Protein AF-A0A3D4B092-F1 (afdb_monomer_lite)

Foldseek 3Di:
DDWAFFDWDDDVPDIDTDDIDDDDDDDDDPPDDDPVPPDD

Structure (mmCIF, N/CA/C/O backbone):
data_AF-A0A3D4B092-F1
#
_entry.id   AF-A0A3D4B092-F1
#
loop_
_atom_site.group_PDB
_atom_site.id
_atom_site.type_symbol
_atom_site.label_atom_id
_atom_site.label_alt_id
_atom_site.label_comp_id
_atom_site.label_asym_id
_atom_site.label_entity_id
_atom_site.label_seq_id
_atom_site.pdbx_PDB_ins_code
_atom_site.Cartn_x
_atom_site.Cartn_y
_atom_site.Cartn_z
_atom_site.occupancy
_atom_site.B_iso_or_equiv
_atom_site.auth_seq_id
_atom_site.auth_comp_id
_atom_site.auth_asym_id
_atom_site.auth_atom_id
_atom_site.pdbx_PDB_model_num
ATOM 1 N N . THR A 1 1 ? -0.956 -10.295 8.237 1.00 85.81 1 THR A N 1
ATOM 2 C CA . THR A 1 1 ? -0.470 -9.397 7.158 1.00 85.81 1 THR A CA 1
ATOM 3 C C . THR A 1 1 ? 0.191 -10.231 6.076 1.00 85.81 1 THR A C 1
ATOM 5 O O . THR A 1 1 ? 0.544 -11.371 6.339 1.00 85.81 1 THR A O 1
ATOM 8 N N . MET A 1 2 ? 0.333 -9.712 4.857 1.00 94.12 2 MET A N 1
ATOM 9 C CA . MET A 1 2 ? 0.924 -10.433 3.723 1.00 94.12 2 MET A CA 1
ATOM 10 C C . MET A 1 2 ? 1.820 -9.504 2.901 1.00 94.12 2 MET A C 1
ATOM 12 O O . MET A 1 2 ? 1.477 -8.342 2.678 1.00 94.12 2 MET A O 1
ATOM 16 N N . ARG A 1 3 ? 2.970 -10.006 2.436 1.00 94.56 3 ARG A N 1
ATOM 17 C CA . ARG A 1 3 ? 3.836 -9.285 1.490 1.00 94.56 3 ARG A CA 1
ATOM 18 C C . ARG A 1 3 ? 3.414 -9.636 0.067 1.00 94.56 3 ARG A C 1
ATOM 20 O O . ARG A 1 3 ? 3.507 -10.788 -0.338 1.00 94.56 3 ARG A O 1
ATOM 27 N N . MET A 1 4 ? 2.972 -8.637 -0.683 1.00 96.50 4 MET A N 1
ATOM 28 C CA . MET A 1 4 ? 2.554 -8.779 -2.070 1.00 96.50 4 MET A CA 1
ATOM 29 C C . MET A 1 4 ? 3.702 -8.378 -2.987 1.00 96.50 4 MET A C 1
ATOM 31 O O . MET A 1 4 ? 4.174 -7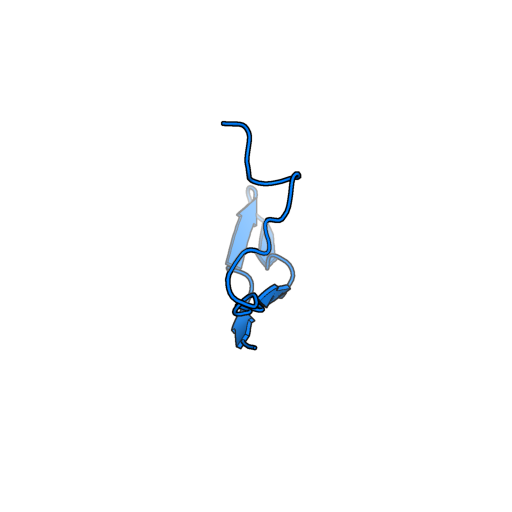.239 -2.987 1.00 96.50 4 MET A O 1
ATOM 35 N N . GLN A 1 5 ? 4.138 -9.345 -3.784 1.00 96.31 5 GLN A N 1
ATOM 36 C CA . GLN A 1 5 ? 5.155 -9.145 -4.800 1.00 96.31 5 GLN A CA 1
ATOM 37 C C . GLN A 1 5 ? 4.553 -8.361 -5.975 1.00 96.31 5 GLN A C 1
ATOM 39 O O . GLN A 1 5 ? 3.523 -8.739 -6.536 1.00 96.31 5 GLN A O 1
ATOM 44 N N . GLY A 1 6 ? 5.185 -7.250 -6.346 1.00 94.81 6 GLY A N 1
ATOM 45 C CA . GLY A 1 6 ? 4.782 -6.437 -7.482 1.00 94.81 6 GLY A CA 1
ATOM 46 C C . GLY A 1 6 ? 4.979 -7.196 -8.791 1.00 94.81 6 GLY A C 1
ATOM 47 O O . GLY A 1 6 ? 5.937 -7.958 -8.947 1.00 94.81 6 GLY A O 1
ATOM 48 N N . LYS A 1 7 ? 4.045 -7.014 -9.729 1.00 96.38 7 LYS A N 1
ATOM 49 C CA . LYS A 1 7 ? 4.065 -7.696 -11.029 1.00 96.38 7 LYS A CA 1
ATOM 50 C C . LYS A 1 7 ? 5.153 -7.110 -11.925 1.00 96.38 7 LYS A C 1
ATOM 52 O O . LYS A 1 7 ? 5.333 -5.890 -11.957 1.00 96.38 7 LYS A O 1
ATOM 57 N N . ILE A 1 8 ? 5.810 -7.976 -12.687 1.00 95.75 8 ILE A N 1
ATOM 58 C CA . ILE A 1 8 ? 6.678 -7.559 -13.785 1.00 95.75 8 ILE A CA 1
ATOM 59 C C . ILE A 1 8 ? 5.795 -7.035 -14.927 1.00 95.75 8 ILE A C 1
ATOM 61 O O . 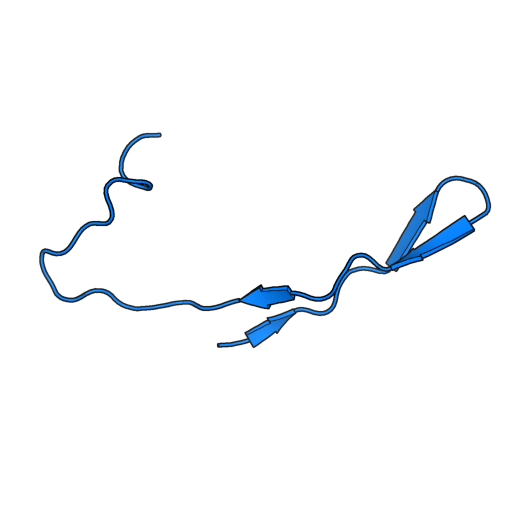ILE A 1 8 ? 4.722 -7.584 -15.203 1.00 95.75 8 ILE A O 1
ATOM 65 N N . LYS A 1 9 ? 6.183 -5.907 -15.518 1.00 95.62 9 LYS A N 1
ATOM 66 C CA . LYS A 1 9 ? 5.454 -5.197 -16.570 1.00 95.62 9 LYS A CA 1
ATOM 67 C C . LYS A 1 9 ? 6.432 -4.601 -17.574 1.00 95.62 9 LYS A C 1
ATOM 69 O O . LYS A 1 9 ? 7.536 -4.206 -1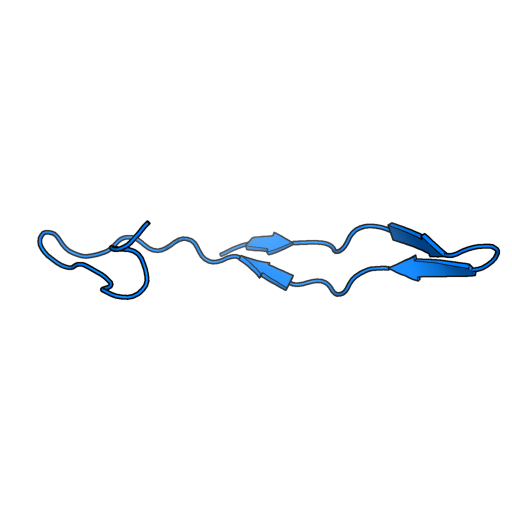7.227 1.00 95.62 9 LYS A O 1
ATOM 74 N N . ARG A 1 10 ? 5.986 -4.491 -18.822 1.00 96.06 10 ARG A N 1
ATOM 75 C CA .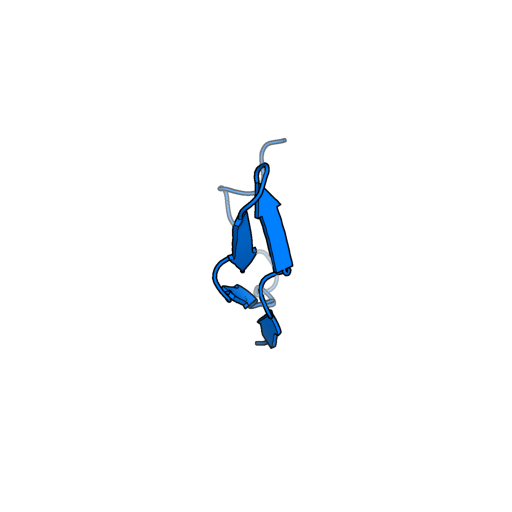 ARG A 1 10 ? 6.773 -3.926 -19.916 1.00 96.06 10 ARG A CA 1
ATOM 76 C C . ARG A 1 10 ? 6.145 -2.627 -20.404 1.00 96.06 10 ARG A C 1
ATOM 78 O O . ARG A 1 10 ? 4.928 -2.569 -20.567 1.00 96.06 10 ARG A O 1
ATOM 85 N N . MET A 1 11 ? 6.976 -1.625 -20.669 1.00 93.12 11 MET A N 1
ATOM 86 C CA . MET A 1 11 ? 6.599 -0.395 -21.362 1.00 93.12 11 MET A CA 1
ATOM 87 C C . MET A 1 11 ? 7.487 -0.236 -22.599 1.00 93.12 11 MET A C 1
ATOM 89 O O . MET A 1 11 ? 8.676 0.069 -22.498 1.00 93.12 11 MET A O 1
ATOM 93 N N . GLY A 1 12 ? 6.917 -0.497 -23.779 1.00 94.31 12 GLY A N 1
ATOM 94 C CA . GLY A 1 12 ? 7.674 -0.544 -25.032 1.00 94.31 12 GLY A CA 1
ATOM 95 C C . GLY A 1 12 ? 8.795 -1.586 -24.973 1.00 94.31 12 GLY A C 1
ATOM 96 O O . GLY A 1 12 ? 8.532 -2.769 -24.759 1.00 94.31 12 GLY A O 1
ATOM 97 N N . ARG A 1 13 ? 10.044 -1.133 -25.136 1.00 94.00 13 ARG A N 1
ATOM 98 C CA . ARG A 1 13 ? 11.247 -1.982 -25.080 1.00 94.00 13 ARG A CA 1
ATOM 99 C C . ARG A 1 13 ? 11.765 -2.276 -23.667 1.00 94.00 13 ARG A C 1
ATOM 101 O O . ARG A 1 13 ? 12.633 -3.126 -23.526 1.00 94.00 13 ARG A O 1
ATOM 108 N N . PHE A 1 14 ? 11.279 -1.576 -22.641 1.00 95.62 14 PHE A N 1
ATOM 109 C CA . PHE A 1 14 ? 11.818 -1.682 -21.283 1.00 95.62 14 PHE A CA 1
ATOM 110 C C . PHE A 1 14 ? 10.943 -2.560 -20.392 1.00 95.62 14 PHE A C 1
ATOM 112 O O . PHE A 1 14 ? 9.722 -2.388 -20.337 1.00 95.62 14 PHE A O 1
ATOM 119 N N . GLU A 1 15 ? 11.575 -3.477 -19.665 1.00 92.69 15 GLU A N 1
ATOM 120 C CA . GLU A 1 15 ? 10.945 -4.289 -18.628 1.00 92.69 15 GLU A CA 1
ATOM 121 C C . GLU A 1 15 ? 11.226 -3.686 -17.251 1.00 92.69 15 GLU A C 1
ATOM 123 O O . GLU A 1 15 ? 12.347 -3.293 -16.935 1.00 92.69 15 GLU A O 1
ATOM 128 N N . GLY A 1 16 ? 10.187 -3.587 -16.431 1.00 93.88 16 GLY A N 1
ATOM 129 C CA . GLY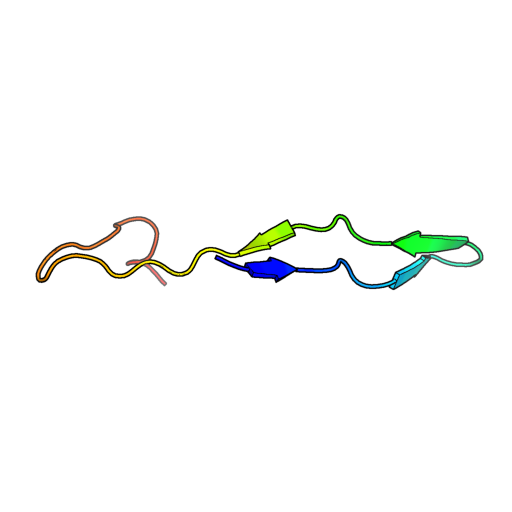 A 1 16 ? 10.268 -3.079 -15.073 1.00 93.88 16 GLY A CA 1
ATOM 130 C C . GLY A 1 16 ? 9.318 -3.830 -14.155 1.00 93.88 16 GLY A C 1
ATOM 131 O O . GLY A 1 16 ? 8.463 -4.607 -14.580 1.00 93.88 16 GLY A O 1
ATOM 132 N N . ARG A 1 17 ? 9.443 -3.599 -12.853 1.00 95.00 17 ARG A N 1
ATOM 133 C CA . ARG A 1 17 ? 8.603 -4.252 -11.852 1.00 95.00 17 ARG A CA 1
ATOM 134 C C . ARG A 1 17 ? 7.848 -3.211 -11.051 1.00 95.00 17 ARG A C 1
ATOM 136 O O . ARG A 1 17 ? 8.425 -2.221 -10.616 1.00 95.00 17 ARG A O 1
ATOM 143 N N . ARG A 1 18 ? 6.550 -3.438 -10.839 1.00 94.56 18 ARG A N 1
ATOM 144 C CA . ARG A 1 18 ? 5.782 -2.592 -9.917 1.00 94.56 18 ARG A CA 1
ATOM 145 C C . ARG A 1 18 ? 6.346 -2.729 -8.498 1.00 94.56 18 ARG A C 1
ATOM 147 O O . ARG A 1 18 ? 6.807 -3.818 -8.153 1.00 94.56 18 ARG A O 1
ATOM 154 N N . PRO A 1 19 ? 6.269 -1.683 -7.663 1.00 95.50 19 PRO A N 1
ATOM 155 C CA . PRO A 1 19 ? 6.678 -1.783 -6.271 1.00 95.50 19 PRO A CA 1
ATOM 156 C C . PRO A 1 19 ? 5.965 -2.929 -5.545 1.00 95.50 19 PRO A C 1
ATOM 158 O O . PRO A 1 19 ? 4.774 -3.186 -5.753 1.00 95.50 19 PRO A O 1
ATOM 161 N N . ASN A 1 20 ? 6.710 -3.620 -4.685 1.00 96.62 20 ASN A N 1
ATOM 162 C CA . ASN A 1 20 ? 6.119 -4.536 -3.718 1.00 96.62 20 ASN A CA 1
ATOM 163 C C . ASN A 1 20 ? 5.286 -3.733 -2.715 1.00 96.62 20 ASN A C 1
ATOM 165 O O . ASN A 1 20 ? 5.630 -2.603 -2.376 1.00 96.62 20 ASN A O 1
ATOM 169 N N . TRP A 1 21 ? 4.221 -4.333 -2.197 1.00 96.62 21 TRP A N 1
ATOM 170 C CA . TRP A 1 21 ? 3.372 -3.698 -1.192 1.00 96.62 21 TRP A CA 1
ATOM 171 C C . TRP A 1 21 ? 2.992 -4.689 -0.099 1.00 96.62 21 TRP A C 1
ATOM 173 O O . TRP A 1 21 ? 3.118 -5.904 -0.254 1.00 96.62 21 TRP A O 1
ATOM 183 N N . LYS A 1 22 ? 2.556 -4.177 1.049 1.00 96.94 22 LYS A N 1
ATOM 184 C CA . LYS A 1 22 ? 2.118 -4.995 2.181 1.00 96.94 22 LYS A CA 1
ATOM 185 C C . LYS A 1 22 ? 0.602 -4.894 2.294 1.00 96.94 22 LYS A C 1
ATOM 187 O O . LYS A 1 22 ? 0.072 -3.794 2.390 1.00 96.94 22 LYS A O 1
ATOM 192 N N . LYS A 1 23 ? -0.087 -6.034 2.299 1.00 96.19 23 LYS A N 1
ATOM 193 C CA . LYS A 1 23 ? -1.527 -6.118 2.549 1.00 96.19 23 LYS A CA 1
ATOM 194 C C . LYS A 1 23 ? -1.774 -6.451 4.019 1.00 96.19 23 LYS A C 1
ATOM 196 O O . LYS A 1 23 ? -1.180 -7.389 4.560 1.00 96.19 23 LYS A O 1
ATOM 201 N N . ALA A 1 24 ? -2.680 -5.721 4.650 1.00 95.88 24 ALA A N 1
ATOM 202 C CA . ALA A 1 24 ? -3.230 -6.056 5.954 1.00 95.88 24 ALA A CA 1
ATOM 203 C C . ALA A 1 24 ? -4.742 -6.233 5.807 1.00 95.88 24 ALA A C 1
ATOM 205 O O . ALA A 1 24 ? -5.391 -5.427 5.152 1.00 95.88 24 ALA A O 1
ATOM 206 N N . ILE A 1 25 ? -5.266 -7.316 6.373 1.00 91.44 25 ILE A N 1
ATOM 207 C CA . ILE A 1 25 ? -6.700 -7.527 6.559 1.00 91.44 25 ILE A CA 1
ATOM 208 C C . ILE A 1 25 ? -6.881 -7.534 8.069 1.00 91.44 25 ILE A C 1
ATOM 210 O O . ILE A 1 25 ? -6.145 -8.246 8.759 1.00 91.44 25 ILE A O 1
ATOM 214 N N . VAL A 1 26 ? -7.780 -6.692 8.561 1.00 90.38 26 VAL A N 1
ATOM 215 C CA . VAL A 1 26 ? -8.033 -6.496 9.988 1.00 90.38 26 VAL A CA 1
ATOM 216 C C . VAL A 1 26 ? -9.511 -6.720 10.256 1.00 90.38 26 VAL A C 1
ATOM 218 O O . VAL A 1 26 ? -10.349 -6.416 9.409 1.00 90.38 26 VAL A O 1
ATOM 221 N N . LYS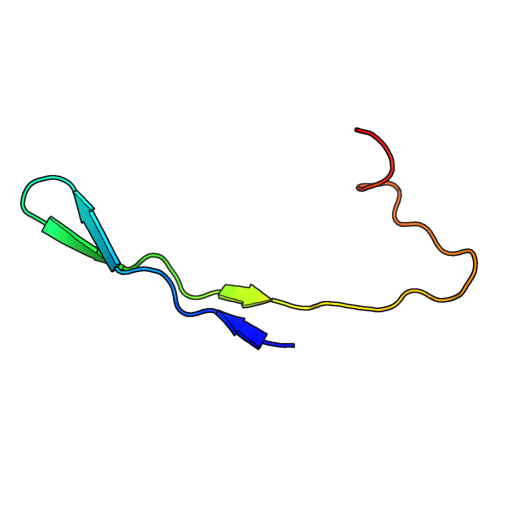 A 1 27 ? -9.812 -7.300 11.415 1.00 90.38 27 LYS A N 1
ATOM 222 C CA . LYS A 1 27 ? -11.177 -7.438 11.907 1.00 90.38 27 LYS A CA 1
ATOM 223 C C . LYS A 1 27 ? -11.459 -6.256 12.830 1.00 90.38 27 LYS A C 1
ATOM 225 O O . LYS A 1 27 ? -10.617 -5.940 13.668 1.00 90.38 27 LYS A O 1
ATOM 230 N N . LEU A 1 28 ? -12.618 -5.633 12.653 1.00 90.56 28 LEU A N 1
ATOM 231 C CA . LEU A 1 28 ? -13.127 -4.624 13.574 1.00 90.56 28 LEU A CA 1
ATOM 232 C C . LEU A 1 28 ? -13.907 -5.297 14.705 1.00 90.56 28 LEU A C 1
ATOM 234 O O . LEU A 1 28 ? -14.395 -6.423 14.560 1.00 90.56 28 LEU A O 1
ATOM 238 N N . THR A 1 29 ? -13.988 -4.611 15.832 1.00 90.38 29 THR A N 1
ATOM 239 C CA . THR A 1 29 ? -14.909 -4.940 16.915 1.00 90.38 29 THR A CA 1
ATOM 240 C C . THR A 1 29 ? -16.355 -4.746 16.466 1.00 90.38 29 THR A C 1
ATOM 242 O O . THR A 1 29 ? -16.639 -4.022 15.511 1.00 90.38 29 THR A O 1
ATOM 245 N N . ASP A 1 30 ? -17.273 -5.459 17.115 1.00 85.56 30 ASP A N 1
ATOM 246 C CA . ASP A 1 30 ? -18.676 -5.453 16.715 1.00 85.56 30 ASP A CA 1
ATOM 247 C C . ASP A 1 30 ? -19.282 -4.056 16.945 1.00 85.56 30 ASP A C 1
ATOM 249 O O . ASP A 1 30 ? -19.194 -3.510 18.043 1.00 85.56 30 ASP A O 1
ATOM 253 N N . GLY A 1 31 ? -19.881 -3.479 15.899 1.00 84.31 31 GLY A N 1
ATOM 254 C CA . GLY A 1 31 ? -20.466 -2.132 15.918 1.00 84.31 31 GLY A CA 1
ATOM 255 C C . GLY A 1 31 ? -19.558 -1.017 15.387 1.00 84.31 31 GLY A C 1
ATOM 256 O O . GLY A 1 31 ? -20.065 0.063 15.091 1.00 84.31 31 GLY A O 1
ATOM 257 N N . ASP A 1 32 ? -18.261 -1.277 15.188 1.00 86.12 32 ASP A N 1
ATOM 258 C CA . ASP A 1 32 ? -17.343 -0.286 14.623 1.00 86.12 32 ASP A CA 1
ATOM 259 C C . ASP A 1 32 ? -17.376 -0.286 13.093 1.00 86.12 32 ASP A C 1
ATOM 261 O O . ASP A 1 32 ? -17.271 -1.325 12.433 1.00 86.12 32 ASP A O 1
ATOM 265 N N . VAL A 1 33 ? -17.473 0.913 12.521 1.00 83.75 33 VAL A N 1
ATOM 266 C CA . VAL A 1 33 ? -17.497 1.146 11.075 1.00 83.75 33 VAL A CA 1
ATOM 267 C C . VAL A 1 33 ? -16.428 2.170 10.720 1.00 83.75 33 VAL A C 1
ATOM 269 O O . VAL A 1 33 ? -16.177 3.119 11.456 1.00 83.75 33 VAL A O 1
ATOM 272 N N . ILE A 1 34 ? -15.771 1.967 9.581 1.00 87.38 34 ILE A N 1
ATOM 273 C CA . ILE A 1 34 ? -14.831 2.943 9.036 1.00 87.38 34 ILE A CA 1
ATOM 274 C C . ILE A 1 34 ? -15.582 3.776 7.993 1.00 87.38 34 ILE A C 1
ATOM 276 O O . ILE A 1 34 ? -15.842 3.288 6.892 1.00 87.38 34 ILE A O 1
ATOM 280 N N . ASP A 1 35 ? -15.886 5.032 8.324 1.00 82.06 35 ASP A N 1
ATOM 281 C CA . ASP A 1 35 ? -16.694 5.950 7.498 1.00 82.06 35 ASP A CA 1
ATOM 282 C C . ASP A 1 35 ? -16.153 6.152 6.075 1.00 82.06 35 ASP A C 1
ATOM 284 O O . ASP A 1 35 ? -16.899 6.368 5.126 1.00 82.06 35 ASP A O 1
ATOM 288 N N . LEU A 1 36 ? -14.840 6.013 5.892 1.00 82.19 36 LEU A N 1
ATOM 289 C CA . LEU A 1 36 ? -14.194 6.115 4.579 1.00 82.19 36 LEU A CA 1
ATOM 290 C C . LEU A 1 36 ? -14.611 5.006 3.597 1.00 82.19 36 LEU A C 1
ATOM 292 O O . LEU A 1 36 ? -14.353 5.132 2.403 1.00 82.19 36 LEU A O 1
ATOM 296 N N . PHE A 1 37 ? -15.209 3.917 4.084 1.00 78.81 37 PHE A N 1
ATOM 297 C CA . PHE A 1 37 ? -15.620 2.769 3.272 1.00 78.81 37 PHE A CA 1
ATOM 298 C C . PHE A 1 37 ? -17.147 2.581 3.212 1.00 78.81 37 PHE A C 1
ATOM 300 O O . PHE A 1 37 ? -17.595 1.598 2.625 1.00 78.81 37 PHE A O 1
ATOM 307 N N . SER A 1 38 ? -17.947 3.482 3.799 1.00 70.88 38 SER A N 1
ATOM 308 C CA . SER A 1 38 ? -19.412 3.337 3.906 1.00 70.88 38 SER A CA 1
ATOM 309 C C . SER A 1 38 ? -20.226 4.042 2.809 1.00 70.88 38 SER A C 1
ATOM 311 O O . SER A 1 38 ? -21.444 3.881 2.774 1.00 70.88 38 SER A O 1
ATOM 313 N N . GLY A 1 39 ? -19.589 4.771 1.887 1.00 65.62 39 GLY A N 1
ATOM 314 C CA . GLY A 1 39 ? -20.242 5.399 0.733 1.00 65.62 39 GLY A CA 1
ATOM 315 C C . GLY A 1 39 ? -19.673 4.885 -0.588 1.00 65.62 39 GLY A C 1
ATOM 316 O O . GLY A 1 39 ? -18.560 5.259 -0.959 1.00 65.62 39 GLY A O 1
ATOM 317 N N . ALA A 1 40 ? -20.436 4.040 -1.281 1.00 51.06 40 ALA A N 1
ATOM 318 C CA . ALA A 1 40 ? -20.241 3.683 -2.687 1.00 51.06 40 ALA A CA 1
ATOM 319 C C . ALA A 1 40 ? -21.418 4.215 -3.509 1.00 51.06 40 ALA A C 1
ATOM 321 O O . ALA A 1 40 ? -22.553 4.163 -2.982 1.00 51.06 40 ALA A O 1
#

Sequence (40 aa):
TMRMQGKIKRMGRFEGRRPNWKKAIVKLTDGDVIDLFSGA

Radius of gyration: 16.95 Å; chains: 1; bounding box: 32×16×42 Å

pLDDT: mean 89.69, std 9.39, range [51.06, 96.94]

Secondary structure (DSSP, 8-state):
-EEEPPPEEEETTEEEEPPPEEE---PPPTT---GGGS--